Protein AF-A0A3P6SNG4-F1 (afdb_monomer_lite)

Secondary structure (DSSP, 8-state):
----THHHHHHHHHHSTTSS-GGGS-TT---HHHHHHHHHHHHHHHHHTT--PPP-HHHHHTT-HHHHHHHHHHHHHHHHHH-------TTTTTTTPPPTTTS----PPPP-----PPPPPPP-----

Structure (mmCIF, N/CA/C/O backbone):
data_AF-A0A3P6SNG4-F1
#
_entry.id   AF-A0A3P6SNG4-F1
#
loop_
_atom_site.group_PDB
_atom_site.id
_atom_site.type_symbol
_atom_site.label_atom_id
_atom_site.label_alt_id
_atom_site.label_comp_id
_atom_site.label_asym_id
_atom_site.label_entity_id
_atom_site.label_seq_id
_atom_site.pdbx_PDB_ins_code
_atom_site.Cartn_x
_atom_site.Cartn_y
_atom_site.Cartn_z
_atom_site.occupancy
_atom_site.B_iso_or_equiv
_atom_site.auth_seq_id
_atom_site.auth_comp_id
_atom_site.auth_asym_id
_atom_site.auth_atom_id
_atom_site.pdbx_PDB_model_num
ATOM 1 N N . MET A 1 1 ? 16.079 -8.691 -7.196 1.00 40.38 1 MET A N 1
ATOM 2 C CA . MET A 1 1 ? 14.627 -8.946 -7.190 1.00 40.38 1 MET A CA 1
ATOM 3 C C . MET A 1 1 ? 14.023 -7.975 -6.188 1.00 40.38 1 MET A C 1
ATOM 5 O O . MET A 1 1 ? 13.998 -8.259 -5.000 1.00 40.38 1 MET A O 1
ATOM 9 N N . THR A 1 2 ? 13.719 -6.754 -6.625 1.00 50.03 2 THR A N 1
ATOM 10 C CA . THR A 1 2 ? 12.973 -5.791 -5.805 1.00 50.03 2 THR A CA 1
ATOM 11 C C . THR A 1 2 ? 11.593 -6.390 -5.538 1.00 50.03 2 THR A C 1
ATOM 13 O O . THR A 1 2 ? 11.022 -6.949 -6.477 1.00 50.03 2 THR A O 1
ATOM 16 N N . PRO A 1 3 ? 11.047 -6.337 -4.308 1.00 54.97 3 PRO A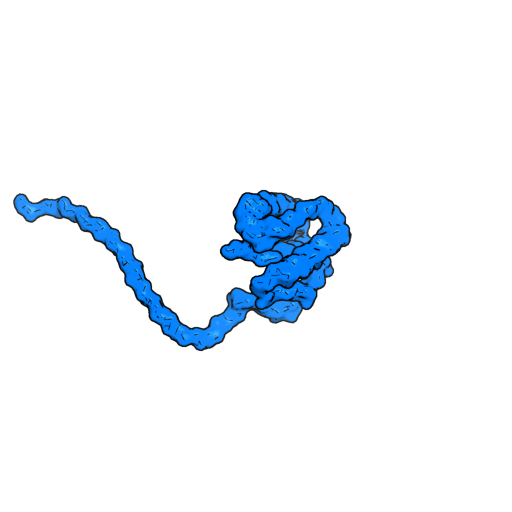 N 1
ATOM 17 C CA . PRO A 1 3 ? 9.646 -6.661 -4.080 1.00 54.97 3 PRO A CA 1
ATOM 18 C C . PRO A 1 3 ? 8.827 -5.665 -4.898 1.00 54.97 3 PRO A C 1
ATOM 20 O O . PRO A 1 3 ? 8.654 -4.508 -4.520 1.00 54.97 3 PRO A O 1
ATOM 23 N N . SER A 1 4 ? 8.435 -6.078 -6.097 1.00 62.12 4 SER A N 1
ATOM 24 C CA . SER A 1 4 ? 7.624 -5.277 -6.997 1.00 62.12 4 SER A CA 1
ATOM 25 C C . SER A 1 4 ? 6.338 -4.916 -6.262 1.00 62.12 4 SER A C 1
ATOM 27 O O . SER A 1 4 ? 5.749 -5.790 -5.620 1.00 62.12 4 SER A O 1
ATOM 29 N N . ALA A 1 5 ? 5.929 -3.646 -6.340 1.00 60.62 5 ALA A N 1
ATOM 30 C CA . ALA A 1 5 ? 4.794 -3.069 -5.610 1.00 60.62 5 ALA A CA 1
ATOM 31 C C . ALA A 1 5 ? 3.534 -3.966 -5.614 1.00 60.62 5 ALA A C 1
ATOM 33 O O . ALA A 1 5 ? 2.827 -4.034 -4.608 1.00 60.62 5 ALA A O 1
ATOM 34 N N . PHE A 1 6 ? 3.376 -4.776 -6.672 1.00 66.31 6 PHE A N 1
ATOM 35 C CA . PHE A 1 6 ? 2.353 -5.809 -6.865 1.00 66.31 6 PHE A CA 1
ATOM 36 C C . PHE A 1 6 ? 2.087 -6.685 -5.647 1.00 66.31 6 PHE A C 1
ATOM 38 O O . PHE A 1 6 ? 0.940 -7.058 -5.408 1.00 66.31 6 PHE A O 1
ATOM 45 N N . PHE A 1 7 ? 3.121 -7.014 -4.871 1.00 71.50 7 PHE A N 1
ATOM 46 C CA . PHE A 1 7 ? 2.962 -7.796 -3.649 1.00 71.50 7 PHE A CA 1
ATOM 47 C C . PHE A 1 7 ? 2.080 -7.065 -2.627 1.00 71.50 7 PHE A C 1
ATOM 49 O O . PHE A 1 7 ? 1.140 -7.646 -2.090 1.00 71.50 7 PHE A O 1
ATOM 56 N N . TYR A 1 8 ? 2.332 -5.774 -2.410 1.00 72.94 8 TYR A N 1
ATOM 57 C CA . TYR A 1 8 ? 1.608 -4.956 -1.438 1.00 72.94 8 TYR A CA 1
ATOM 58 C C . TYR A 1 8 ? 0.206 -4.584 -1.920 1.00 72.94 8 TYR A C 1
ATOM 60 O O . TYR A 1 8 ? -0.721 -4.562 -1.108 1.00 72.94 8 TYR A O 1
ATOM 68 N N . GLU A 1 9 ? 0.014 -4.360 -3.228 1.00 76.94 9 GLU A N 1
ATOM 69 C CA . GLU A 1 9 ? -1.333 -4.174 -3.777 1.00 76.94 9 GLU A CA 1
ATOM 70 C C . GLU A 1 9 ? -2.203 -5.420 -3.570 1.00 76.94 9 GLU A C 1
ATOM 72 O O . GLU A 1 9 ? -3.340 -5.309 -3.116 1.00 76.94 9 GLU A O 1
ATOM 77 N N . LYS A 1 10 ? -1.662 -6.612 -3.861 1.00 73.00 10 LYS A N 1
ATOM 78 C CA . LYS A 1 10 ? -2.375 -7.886 -3.688 1.00 73.00 10 LYS A CA 1
ATOM 79 C C . LYS A 1 10 ? -2.716 -8.163 -2.238 1.00 73.00 10 LYS A C 1
ATOM 81 O O . LYS A 1 10 ? -3.837 -8.543 -1.942 1.00 73.00 10 LYS A O 1
ATOM 86 N N . PHE A 1 11 ? -1.765 -7.950 -1.341 1.00 73.62 11 PHE A N 1
ATOM 87 C CA . PHE A 1 11 ? -1.975 -8.206 0.075 1.00 73.62 11 PHE A CA 1
ATOM 88 C C . PHE A 1 11 ? -2.930 -7.205 0.739 1.00 73.62 11 PHE A C 1
ATOM 90 O O . PHE A 1 11 ? -3.647 -7.567 1.666 1.00 73.62 11 PHE A O 1
ATOM 97 N N . THR A 1 12 ? -2.961 -5.951 0.284 1.00 77.81 12 THR A N 1
ATOM 98 C CA . THR A 1 12 ? -3.946 -4.988 0.796 1.00 77.81 12 THR A CA 1
ATOM 99 C C . THR A 1 12 ? -5.350 -5.336 0.312 1.00 77.81 12 THR A C 1
ATOM 101 O O . THR A 1 12 ? -6.287 -5.277 1.097 1.00 77.81 12 THR A O 1
ATOM 104 N N . ASP A 1 13 ? -5.494 -5.730 -0.955 1.00 77.12 13 ASP A N 1
ATOM 105 C CA . ASP A 1 13 ? -6.774 -6.212 -1.479 1.00 77.12 13 ASP A CA 1
ATOM 106 C C . ASP A 1 13 ? -7.209 -7.537 -0.829 1.00 77.12 13 ASP A C 1
ATOM 108 O O . ASP A 1 13 ? -8.392 -7.741 -0.605 1.00 77.12 13 ASP A O 1
ATOM 112 N N . PHE A 1 14 ? -6.258 -8.392 -0.445 1.00 75.62 14 PHE A N 1
ATOM 113 C CA . PHE A 1 14 ? -6.518 -9.571 0.382 1.00 75.62 14 PHE A CA 1
ATOM 114 C C . PHE A 1 14 ? -7.125 -9.183 1.731 1.00 75.62 14 PHE A C 1
ATOM 116 O O . PHE A 1 14 ? -8.182 -9.677 2.087 1.00 75.62 14 PHE A O 1
ATOM 123 N N . LEU A 1 15 ? -6.489 -8.278 2.478 1.00 74.25 15 LEU A N 1
ATOM 124 C CA . LEU A 1 15 ? -6.994 -7.875 3.796 1.00 74.25 15 LEU A CA 1
ATOM 125 C C . LEU A 1 15 ? -8.317 -7.104 3.706 1.00 74.25 15 LEU A C 1
ATOM 127 O O . LEU A 1 15 ? -9.159 -7.205 4.592 1.00 74.25 15 LEU A O 1
ATOM 131 N N . PHE A 1 16 ? -8.483 -6.318 2.643 1.00 74.81 16 PHE A N 1
ATOM 132 C CA . PHE A 1 16 ? -9.627 -5.438 2.442 1.00 74.81 16 PHE A CA 1
ATOM 133 C C . PHE A 1 16 ? -10.109 -5.542 0.989 1.00 74.81 16 PHE A C 1
ATOM 135 O O . PHE A 1 16 ? -9.737 -4.699 0.157 1.00 74.81 16 PHE A O 1
ATOM 142 N N . PRO A 1 17 ? -10.941 -6.547 0.665 1.00 76.88 17 PRO A N 1
ATOM 143 C CA . PRO A 1 17 ? -11.427 -6.766 -0.692 1.00 76.88 17 PRO A CA 1
ATOM 144 C C . PRO A 1 17 ? -12.099 -5.517 -1.266 1.00 76.88 17 PRO A C 1
ATOM 146 O O . PRO A 1 17 ? -12.986 -4.927 -0.649 1.00 76.88 17 PRO A O 1
ATOM 149 N N . GLY A 1 18 ? -11.663 -5.085 -2.453 1.00 75.69 18 GLY A N 1
ATOM 150 C CA . GLY A 1 18 ? -12.226 -3.914 -3.136 1.00 75.69 18 GLY A CA 1
ATOM 151 C C . GLY A 1 18 ? -11.704 -2.558 -2.646 1.00 75.69 18 GLY A C 1
ATOM 152 O O . GLY A 1 18 ? -12.092 -1.524 -3.193 1.00 75.69 18 GLY A O 1
ATOM 153 N N . SER A 1 19 ? -10.789 -2.534 -1.671 1.00 79.56 19 SER A N 1
ATOM 154 C CA . SER A 1 19 ? -10.140 -1.298 -1.205 1.00 79.56 19 SER A CA 1
ATOM 155 C C . SER A 1 19 ? -9.115 -0.741 -2.199 1.00 79.56 19 SER A C 1
ATOM 157 O O . SER A 1 19 ? -8.836 0.464 -2.203 1.00 79.56 19 SER A O 1
ATOM 159 N N . ILE A 1 20 ? -8.553 -1.596 -3.060 1.00 81.62 20 ILE A N 1
ATOM 160 C CA . ILE A 1 20 ? -7.563 -1.214 -4.066 1.00 81.62 20 ILE A CA 1
ATOM 161 C C . ILE A 1 20 ? -8.167 -1.304 -5.470 1.00 81.62 20 ILE A C 1
ATOM 163 O O . ILE A 1 20 ? -8.669 -2.353 -5.872 1.00 81.62 20 ILE A O 1
ATOM 167 N N . PRO A 1 21 ? -8.056 -0.247 -6.298 1.00 81.19 21 PRO A N 1
ATOM 168 C CA . PRO A 1 21 ? -8.446 -0.309 -7.700 1.00 81.1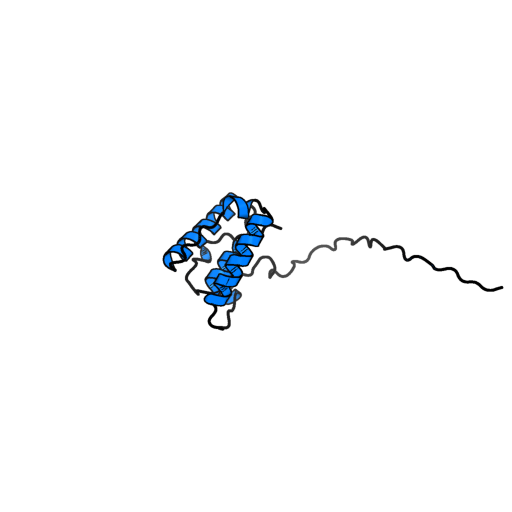9 21 PRO A CA 1
ATOM 169 C C . PRO A 1 21 ? -7.411 -1.102 -8.520 1.00 81.19 21 PRO A C 1
ATOM 171 O O . PRO A 1 21 ? -6.646 -0.529 -9.297 1.00 81.19 21 PRO A O 1
ATOM 174 N N . LEU A 1 22 ? -7.411 -2.434 -8.388 1.00 76.50 22 LEU A N 1
ATOM 175 C CA . LEU A 1 22 ? -6.456 -3.355 -9.027 1.00 76.50 22 LEU A CA 1
ATOM 176 C C . LEU A 1 22 ? -6.379 -3.215 -10.559 1.00 76.50 22 LEU A C 1
ATOM 178 O O . LEU A 1 22 ? -5.331 -3.475 -11.145 1.00 76.50 22 LEU A O 1
ATOM 182 N N . ARG A 1 23 ? -7.450 -2.743 -11.213 1.00 77.56 23 ARG A N 1
ATOM 183 C CA . ARG A 1 23 ? -7.474 -2.468 -12.666 1.00 77.56 23 ARG A CA 1
ATOM 184 C C . ARG A 1 23 ? -6.534 -1.335 -13.092 1.00 77.56 23 ARG A C 1
ATOM 186 O O . ARG A 1 23 ? -6.175 -1.246 -14.260 1.00 77.56 23 ARG A O 1
ATOM 193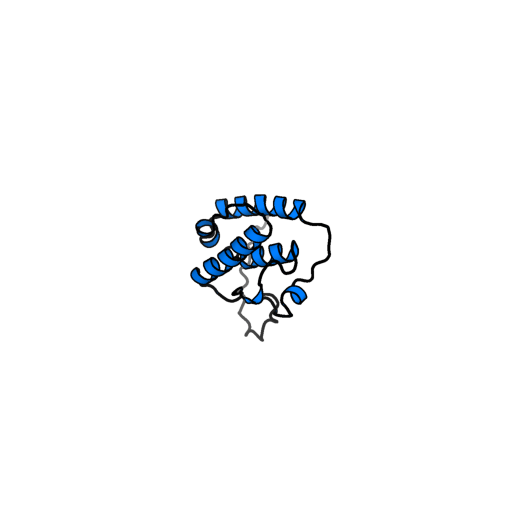 N N . LYS A 1 24 ? -6.175 -0.438 -12.169 1.00 80.00 24 LYS A N 1
ATOM 194 C CA . LYS A 1 24 ? -5.256 0.682 -12.430 1.00 80.00 24 LYS A CA 1
ATOM 195 C C . LYS A 1 24 ? -3.791 0.300 -12.219 1.00 80.00 24 LYS A C 1
ATOM 197 O O . LYS A 1 24 ? -2.915 1.055 -12.629 1.00 80.00 24 LYS A O 1
ATOM 202 N N . VAL A 1 25 ? -3.533 -0.848 -11.595 1.00 79.81 25 VAL A N 1
ATOM 203 C CA . VAL A 1 25 ? -2.185 -1.325 -11.283 1.00 79.81 25 VAL A CA 1
ATOM 204 C C . VAL A 1 25 ? -1.536 -1.882 -12.548 1.00 79.81 25 VAL A C 1
ATOM 206 O O . VAL A 1 25 ? -2.142 -2.647 -13.299 1.00 79.81 25 VAL A O 1
ATOM 209 N N . LYS A 1 26 ? -0.290 -1.482 -12.805 1.00 78.31 26 LYS A N 1
ATOM 210 C CA . LYS A 1 26 ? 0.456 -1.869 -14.011 1.00 78.31 26 LYS A CA 1
ATOM 211 C C . LYS A 1 26 ? 1.320 -3.105 -13.772 1.00 78.31 26 LYS A C 1
ATOM 213 O O . LYS A 1 26 ? 2.516 -2.958 -13.571 1.00 78.31 26 LYS A O 1
ATOM 218 N N . TRP A 1 27 ? 0.739 -4.305 -13.839 1.00 69.31 27 TRP A N 1
ATOM 219 C CA . TRP A 1 27 ? 1.389 -5.590 -13.495 1.00 69.31 27 TRP A CA 1
ATOM 220 C C . TRP A 1 27 ? 2.626 -5.972 -14.334 1.00 69.31 27 TRP A C 1
ATOM 222 O O . TRP A 1 27 ? 3.509 -6.660 -13.834 1.00 69.31 27 TRP A O 1
ATOM 232 N N . ASN A 1 28 ? 2.709 -5.512 -15.587 1.00 67.81 28 ASN A N 1
ATOM 233 C CA . ASN A 1 28 ? 3.741 -5.916 -16.558 1.00 67.81 28 ASN A CA 1
ATOM 234 C C . ASN A 1 28 ? 4.827 -4.858 -16.816 1.00 67.81 28 ASN A C 1
ATOM 236 O O . ASN A 1 28 ? 5.490 -4.905 -17.851 1.00 67.81 28 ASN A O 1
ATOM 240 N N . SER A 1 29 ? 5.002 -3.881 -15.920 1.00 71.25 29 SER A N 1
ATOM 241 C CA . SER A 1 29 ? 5.984 -2.812 -16.129 1.00 71.25 29 SER A CA 1
ATOM 242 C C . SER A 1 29 ? 7.265 -2.977 -15.312 1.00 71.25 29 SER A C 1
ATOM 244 O O . SER A 1 29 ? 7.233 -3.241 -14.108 1.00 71.25 29 SER A O 1
ATOM 246 N N . ASN A 1 30 ? 8.395 -2.733 -15.981 1.00 70.06 30 ASN A N 1
ATOM 247 C CA . ASN A 1 30 ? 9.734 -2.636 -15.393 1.00 70.06 30 ASN A CA 1
ATOM 248 C C . ASN A 1 30 ? 10.206 -1.175 -15.246 1.00 70.06 30 ASN A C 1
ATOM 250 O O . ASN A 1 30 ? 11.388 -0.932 -15.014 1.00 70.06 30 ASN A O 1
ATOM 254 N N . LEU A 1 31 ? 9.310 -0.198 -15.431 1.00 79.25 31 LEU A N 1
ATOM 255 C CA . LEU A 1 31 ? 9.626 1.224 -15.306 1.00 79.25 31 LEU A CA 1
ATOM 256 C C . LEU A 1 31 ? 9.421 1.703 -13.866 1.00 79.25 31 LEU A C 1
ATOM 258 O O . LEU A 1 31 ? 8.353 1.528 -13.283 1.00 79.25 31 LEU A O 1
ATOM 262 N N . GLU A 1 32 ? 10.421 2.397 -13.322 1.00 79.31 32 GLU A N 1
ATOM 263 C CA . GLU A 1 32 ? 10.372 2.976 -11.971 1.00 79.31 32 GLU A CA 1
ATOM 264 C C . GLU A 1 32 ? 9.196 3.955 -11.794 1.00 79.31 32 GLU A C 1
ATOM 266 O O . GLU A 1 32 ? 8.533 3.956 -10.757 1.00 79.31 32 GLU A O 1
ATOM 271 N N . LEU A 1 33 ? 8.880 4.736 -12.834 1.00 82.38 33 LEU A N 1
ATOM 272 C CA . LEU A 1 33 ? 7.728 5.647 -12.855 1.00 82.38 33 LEU A CA 1
ATOM 273 C C . LEU A 1 33 ? 6.394 4.911 -12.668 1.00 82.38 33 LEU A C 1
ATOM 275 O O . LEU A 1 33 ? 5.515 5.402 -11.957 1.00 82.38 33 LEU A O 1
ATOM 279 N N . ASP A 1 34 ? 6.254 3.722 -13.254 1.00 83.06 34 ASP A N 1
ATOM 280 C CA . ASP A 1 34 ? 5.047 2.911 -13.090 1.00 83.06 34 ASP A CA 1
ATOM 281 C C . ASP A 1 34 ? 4.967 2.329 -11.673 1.00 83.06 34 ASP A C 1
ATOM 283 O O . ASP A 1 34 ? 3.885 2.271 -11.086 1.00 83.06 34 ASP A O 1
ATOM 287 N N . TRP A 1 35 ? 6.105 1.974 -11.068 1.00 78.44 35 TRP A N 1
ATOM 288 C CA . TRP A 1 35 ? 6.155 1.530 -9.671 1.00 78.44 35 TRP A CA 1
ATOM 289 C C . TRP A 1 35 ? 5.782 2.646 -8.691 1.00 78.44 35 TRP A C 1
ATOM 291 O O . TRP A 1 35 ? 5.048 2.398 -7.736 1.00 78.44 35 TRP A O 1
ATOM 301 N N . LEU A 1 36 ? 6.221 3.881 -8.946 1.00 85.12 36 LEU A N 1
ATOM 302 C CA . LEU A 1 36 ? 5.775 5.074 -8.216 1.00 85.12 36 LEU A CA 1
ATOM 303 C C . LEU A 1 36 ? 4.257 5.273 -8.326 1.00 85.12 36 LEU A C 1
ATOM 305 O O . LEU A 1 36 ? 3.592 5.559 -7.327 1.00 85.12 36 LEU A O 1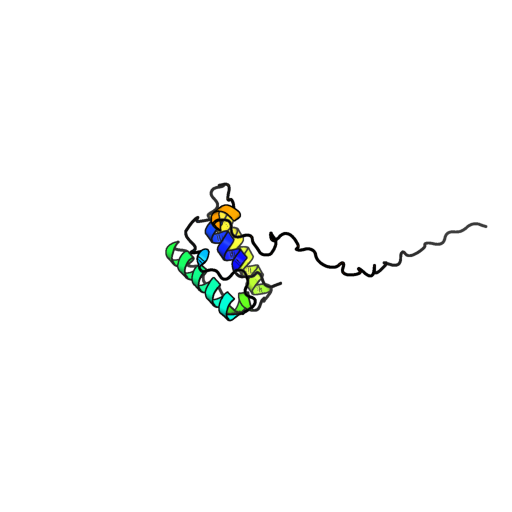
ATOM 309 N N . GLY A 1 37 ? 3.700 5.081 -9.525 1.00 86.00 37 GLY A N 1
ATOM 310 C CA . GLY A 1 37 ? 2.257 5.116 -9.758 1.00 86.00 37 GLY A CA 1
ATOM 311 C C . GLY A 1 37 ? 1.498 4.083 -8.921 1.00 86.00 37 GLY A C 1
ATOM 312 O O . GLY A 1 37 ? 0.522 4.432 -8.255 1.00 86.00 37 GLY A O 1
ATOM 313 N N . ASN A 1 38 ? 1.980 2.839 -8.893 1.00 83.69 38 ASN A N 1
ATOM 314 C CA . ASN A 1 38 ? 1.388 1.756 -8.103 1.00 83.69 38 ASN A CA 1
ATOM 315 C C . ASN A 1 38 ? 1.425 2.066 -6.592 1.00 83.69 38 ASN A C 1
ATOM 317 O O . ASN A 1 38 ? 0.393 2.025 -5.921 1.00 83.69 38 ASN A O 1
ATOM 321 N N . TRP A 1 39 ? 2.562 2.541 -6.075 1.00 85.31 39 TRP A N 1
ATOM 322 C CA . TRP A 1 39 ? 2.677 2.962 -4.674 1.00 85.31 39 TRP A CA 1
ATOM 323 C C . TRP A 1 39 ? 1.703 4.078 -4.285 1.00 85.31 39 TRP A C 1
ATOM 325 O O . TRP A 1 39 ? 1.183 4.090 -3.168 1.00 85.31 39 TRP A O 1
ATOM 335 N N . LYS A 1 40 ? 1.408 5.004 -5.202 1.00 86.56 40 LYS A N 1
ATOM 336 C CA . LYS A 1 40 ? 0.425 6.068 -4.964 1.00 86.56 40 LYS A CA 1
ATOM 337 C C . LYS A 1 40 ? -1.003 5.531 -4.847 1.00 86.56 40 LYS A C 1
ATOM 339 O O . LYS A 1 40 ? -1.800 6.077 -4.079 1.00 86.56 40 LYS A O 1
ATOM 344 N N . ILE A 1 41 ? -1.321 4.454 -5.565 1.00 86.94 41 ILE A N 1
ATOM 345 C CA . ILE A 1 41 ? -2.592 3.737 -5.411 1.00 86.94 41 ILE A CA 1
ATOM 346 C C . ILE A 1 41 ? -2.676 3.144 -4.000 1.00 86.94 41 ILE A C 1
ATOM 348 O O . ILE A 1 41 ? -3.645 3.426 -3.298 1.00 86.94 41 ILE A O 1
ATOM 352 N N . VAL A 1 42 ? -1.639 2.424 -3.551 1.00 84.88 42 VAL A N 1
ATOM 353 C CA . VAL A 1 42 ? -1.578 1.837 -2.196 1.00 84.88 42 VAL A CA 1
ATOM 354 C C . VAL A 1 42 ? -1.758 2.903 -1.118 1.00 84.88 42 VAL A C 1
ATOM 356 O O . VAL A 1 42 ? -2.618 2.761 -0.255 1.00 84.88 42 VAL A O 1
ATOM 359 N N . GLN A 1 43 ? -1.006 4.005 -1.197 1.00 87.19 43 GLN A N 1
ATOM 360 C CA . GLN A 1 43 ? -1.101 5.104 -0.230 1.00 87.19 43 GLN A CA 1
ATOM 361 C C . GLN A 1 43 ? -2.512 5.699 -0.158 1.00 87.19 43 GLN A C 1
ATOM 363 O O . GLN A 1 43 ? -3.002 6.006 0.928 1.00 87.19 43 GLN A O 1
ATOM 368 N N . THR A 1 44 ? -3.173 5.859 -1.308 1.00 87.62 44 THR A N 1
ATOM 369 C CA . THR A 1 44 ? -4.536 6.402 -1.363 1.00 87.62 44 THR A CA 1
ATOM 370 C C . THR A 1 44 ? -5.527 5.451 -0.696 1.00 87.62 44 THR A C 1
ATOM 372 O O . THR A 1 44 ? -6.316 5.890 0.137 1.00 87.62 44 THR A O 1
ATOM 375 N N . SER A 1 45 ? -5.445 4.152 -0.995 1.00 86.19 45 SER A N 1
ATOM 376 C CA . SER A 1 45 ? -6.296 3.132 -0.375 1.00 86.19 45 SER A CA 1
ATOM 377 C C . SER A 1 45 ? -6.064 3.030 1.133 1.00 86.19 45 SER A C 1
ATOM 379 O O . SER A 1 45 ? -7.017 3.019 1.906 1.00 86.19 45 SER A O 1
ATOM 381 N N . TRP A 1 46 ? -4.807 3.038 1.575 1.00 86.88 46 TRP A N 1
ATOM 382 C CA . TRP A 1 46 ? -4.444 2.997 2.994 1.00 86.88 46 TRP A CA 1
ATOM 383 C C . TRP A 1 46 ? -4.960 4.210 3.760 1.00 86.88 46 TRP A C 1
ATOM 385 O O . TRP A 1 46 ? -5.463 4.062 4.870 1.00 86.88 46 TRP A O 1
ATOM 395 N N . LYS A 1 47 ? -4.933 5.396 3.144 1.00 87.06 47 LYS A N 1
ATOM 396 C CA . LYS A 1 47 ? -5.521 6.601 3.733 1.00 87.06 47 LYS A CA 1
ATOM 397 C C . LYS A 1 47 ? -7.033 6.462 3.940 1.00 87.06 47 LYS A C 1
ATOM 399 O O . LYS A 1 47 ? -7.533 6.879 4.978 1.00 87.06 47 LYS A O 1
ATOM 404 N N . THR A 1 48 ? -7.757 5.866 2.990 1.00 85.94 48 THR A N 1
ATOM 405 C CA . THR A 1 48 ? -9.201 5.593 3.130 1.00 85.94 48 THR A CA 1
ATOM 406 C C . THR A 1 48 ? -9.493 4.551 4.211 1.00 85.94 48 THR A C 1
ATOM 408 O O . THR A 1 48 ? -10.496 4.668 4.906 1.00 85.94 48 THR A O 1
ATOM 411 N N . LEU A 1 49 ? -8.599 3.577 4.393 1.00 83.19 49 LEU A N 1
ATOM 412 C CA . LEU A 1 49 ? -8.677 2.567 5.453 1.00 83.19 49 LEU A CA 1
ATOM 413 C C . LEU A 1 49 ? -8.231 3.090 6.835 1.00 83.19 49 LEU A C 1
ATOM 415 O O . LEU A 1 49 ? -8.294 2.350 7.810 1.00 83.19 49 LEU A O 1
ATOM 419 N N . GLY A 1 50 ? -7.765 4.342 6.937 1.00 85.50 50 GLY A N 1
ATOM 420 C CA . GLY A 1 50 ? -7.272 4.925 8.192 1.00 85.50 50 GLY A CA 1
ATOM 421 C C . GLY A 1 50 ? -5.875 4.448 8.611 1.00 85.50 50 GLY A C 1
ATOM 422 O O . GLY A 1 50 ? -5.489 4.594 9.767 1.00 85.50 50 GLY A O 1
ATOM 423 N N . VAL A 1 51 ? -5.094 3.877 7.691 1.00 86.00 51 VAL A N 1
ATOM 424 C CA . VAL A 1 51 ? -3.730 3.404 7.955 1.00 86.00 51 VAL A CA 1
ATOM 425 C C . VAL A 1 51 ? -2.749 4.577 7.846 1.00 86.00 51 VAL A C 1
ATOM 427 O O . VAL A 1 51 ? -2.369 4.988 6.752 1.00 86.00 51 VAL A O 1
ATOM 430 N N . GLU A 1 52 ? -2.282 5.098 8.983 1.00 82.75 52 GLU A N 1
ATOM 431 C CA . GLU A 1 52 ? -1.359 6.252 9.055 1.00 82.75 52 GLU A CA 1
ATOM 432 C C . GLU A 1 52 ? 0.130 5.898 8.843 1.00 82.75 52 GLU A C 1
ATOM 434 O O . GLU A 1 52 ? 1.034 6.680 9.148 1.00 82.75 52 GLU A O 1
ATOM 439 N N . LYS A 1 53 ? 0.435 4.707 8.314 1.00 85.81 53 LYS A N 1
ATOM 440 C CA . LYS A 1 53 ? 1.823 4.282 8.102 1.00 85.81 53 LYS A CA 1
ATOM 441 C C . LYS A 1 53 ? 2.480 5.075 6.971 1.00 85.81 53 LYS A C 1
ATOM 443 O O . LYS A 1 53 ? 2.118 4.941 5.805 1.00 85.81 53 LYS A O 1
ATOM 448 N N . ILE A 1 54 ? 3.544 5.806 7.304 1.00 83.94 54 ILE A N 1
ATOM 449 C CA . ILE A 1 54 ? 4.432 6.428 6.315 1.00 83.94 54 ILE A CA 1
ATOM 450 C C . ILE A 1 54 ? 5.274 5.336 5.641 1.00 83.94 54 ILE A C 1
ATOM 452 O O . ILE A 1 54 ? 6.035 4.624 6.303 1.00 83.94 54 ILE A O 1
ATOM 456 N N . VAL A 1 55 ? 5.142 5.217 4.319 1.00 84.56 55 VAL A N 1
ATOM 457 C CA . VAL A 1 55 ? 5.860 4.228 3.505 1.00 84.56 55 VAL A CA 1
ATOM 458 C C . VAL A 1 55 ? 7.021 4.898 2.759 1.00 84.56 55 VAL A C 1
ATOM 460 O O . VAL A 1 55 ? 6.768 5.800 1.958 1.00 84.56 55 VAL A O 1
ATOM 463 N N . PRO A 1 56 ? 8.287 4.485 2.970 1.00 86.25 56 PRO A N 1
ATOM 464 C CA . PRO A 1 56 ? 9.448 5.080 2.305 1.00 86.25 56 PRO A CA 1
ATOM 465 C C . PRO A 1 56 ? 9.603 4.564 0.861 1.00 86.25 56 PRO A C 1
ATOM 467 O O . PRO A 1 56 ? 10.543 3.834 0.539 1.00 86.25 56 PRO A O 1
ATOM 470 N N . VAL A 1 57 ? 8.667 4.944 -0.016 1.00 86.31 57 VAL A N 1
ATOM 471 C CA . VAL A 1 57 ? 8.546 4.463 -1.407 1.00 86.31 57 VAL A CA 1
ATOM 472 C C . VAL A 1 57 ? 9.864 4.566 -2.175 1.00 86.31 57 VAL A C 1
ATOM 474 O O . VAL A 1 57 ? 10.312 3.568 -2.733 1.00 86.31 57 VAL A O 1
ATOM 477 N N . ASP A 1 58 ? 10.542 5.716 -2.124 1.00 85.38 58 ASP A N 1
ATOM 478 C CA . ASP A 1 58 ? 11.799 5.954 -2.855 1.00 85.38 58 ASP A CA 1
ATOM 479 C C . ASP A 1 58 ? 12.918 4.973 -2.483 1.00 85.38 58 ASP A C 1
ATOM 481 O O . ASP A 1 58 ? 13.826 4.710 -3.271 1.00 85.38 58 ASP A O 1
ATOM 485 N N . ARG A 1 59 ? 12.886 4.442 -1.257 1.00 85.56 59 ARG A N 1
ATOM 486 C CA . ARG A 1 59 ? 13.882 3.482 -0.764 1.00 85.56 59 ARG A CA 1
ATOM 487 C C . ARG A 1 59 ? 13.485 2.047 -1.093 1.00 85.56 59 ARG A C 1
ATOM 489 O O . ARG A 1 59 ? 14.352 1.232 -1.414 1.00 85.56 59 ARG A O 1
ATOM 496 N N . LEU A 1 60 ? 12.182 1.770 -1.063 1.00 83.19 60 LEU A N 1
ATOM 497 C CA . LEU A 1 60 ? 11.592 0.485 -1.429 1.00 83.19 60 LEU A CA 1
ATOM 498 C C . LEU A 1 60 ? 11.817 0.181 -2.915 1.00 83.19 60 LEU A C 1
ATOM 500 O O . LEU A 1 60 ? 12.362 -0.876 -3.234 1.00 83.19 60 LEU A O 1
ATOM 504 N N . ILE A 1 61 ? 11.511 1.131 -3.811 1.00 82.19 61 ILE A N 1
ATOM 505 C CA . ILE A 1 61 ? 11.687 0.963 -5.268 1.00 82.19 61 ILE A CA 1
ATOM 506 C C . ILE A 1 61 ? 13.155 0.767 -5.665 1.00 82.19 61 ILE A C 1
ATOM 508 O O . ILE A 1 61 ? 13.449 0.014 -6.589 1.00 82.19 61 ILE A O 1
ATOM 512 N N . LYS A 1 62 ? 14.089 1.368 -4.915 1.00 82.88 62 LYS A N 1
ATOM 513 C CA . LYS A 1 62 ? 15.539 1.200 -5.109 1.00 82.88 62 LYS A CA 1
ATOM 514 C C . LYS A 1 62 ? 16.070 -0.144 -4.604 1.00 82.88 62 LYS A C 1
ATOM 516 O O . LYS A 1 62 ? 17.256 -0.422 -4.754 1.00 82.88 62 LYS A O 1
ATOM 521 N N . GLY A 1 63 ? 15.229 -0.972 -3.980 1.00 76.94 63 GLY A N 1
ATOM 522 C CA . GLY A 1 63 ? 15.606 -2.314 -3.539 1.00 76.94 63 GLY A CA 1
ATOM 523 C C . GLY A 1 63 ? 16.585 -2.356 -2.374 1.00 76.94 63 GLY A C 1
ATOM 524 O O . GLY A 1 63 ? 17.286 -3.353 -2.209 1.00 76.94 63 GLY A O 1
ATOM 525 N N . LYS A 1 64 ? 16.650 -1.302 -1.548 1.00 83.19 64 LYS A N 1
ATOM 526 C CA . LYS A 1 64 ? 17.483 -1.320 -0.340 1.00 83.19 64 LYS A CA 1
ATOM 527 C C . LYS A 1 64 ? 16.971 -2.369 0.640 1.00 83.19 64 LYS A C 1
ATOM 529 O O . LYS A 1 64 ? 15.855 -2.251 1.140 1.00 83.19 64 LYS A O 1
ATOM 534 N N . PHE A 1 65 ? 17.787 -3.381 0.929 1.00 81.06 65 PHE A N 1
ATOM 535 C CA . PHE A 1 65 ? 17.378 -4.519 1.757 1.00 81.06 65 PHE A CA 1
ATOM 536 C C . PHE A 1 65 ? 16.892 -4.101 3.151 1.00 81.06 65 PHE A C 1
ATOM 538 O O . PHE A 1 65 ? 15.864 -4.592 3.598 1.00 81.06 65 PHE A O 1
ATOM 545 N N . GLN A 1 66 ? 17.583 -3.161 3.802 1.00 86.56 66 GLN A N 1
ATOM 546 C CA . GLN A 1 66 ? 17.234 -2.702 5.147 1.00 86.56 66 GLN A CA 1
ATOM 547 C C . GLN A 1 66 ? 15.834 -2.072 5.202 1.00 86.56 66 GLN A C 1
ATOM 549 O O . GLN A 1 66 ? 14.996 -2.535 5.970 1.00 86.56 66 GLN A O 1
ATOM 554 N N . ASP A 1 67 ? 15.559 -1.078 4.348 1.00 84.69 67 ASP A N 1
ATOM 555 C CA . ASP A 1 67 ? 14.252 -0.409 4.310 1.00 84.69 67 ASP A CA 1
ATOM 556 C C . ASP A 1 67 ? 13.133 -1.383 3.883 1.00 84.69 67 ASP A C 1
ATOM 558 O O . ASP A 1 67 ? 12.029 -1.348 4.424 1.00 84.69 67 ASP A O 1
ATOM 562 N N . ASN A 1 68 ? 13.421 -2.296 2.942 1.00 85.00 68 ASN A N 1
ATOM 563 C CA . ASN A 1 68 ? 12.472 -3.334 2.527 1.00 85.00 68 ASN A CA 1
ATOM 564 C C . ASN A 1 68 ? 12.145 -4.301 3.673 1.00 85.00 68 ASN A C 1
ATOM 566 O O . ASN A 1 68 ? 10.980 -4.623 3.892 1.00 85.00 68 ASN A O 1
ATOM 570 N N . PHE A 1 69 ? 13.151 -4.757 4.417 1.00 86.19 69 PHE A N 1
ATOM 571 C CA . PHE A 1 69 ? 12.956 -5.705 5.508 1.00 86.19 69 PHE A CA 1
ATOM 572 C C . PHE A 1 69 ? 12.228 -5.075 6.699 1.00 86.19 69 PHE A C 1
ATOM 574 O O . PHE A 1 69 ? 11.316 -5.688 7.249 1.00 86.19 69 PHE A O 1
ATOM 581 N N . GLU A 1 70 ? 12.564 -3.834 7.060 1.00 87.88 70 GLU A N 1
ATOM 582 C CA . GLU A 1 70 ? 11.848 -3.081 8.096 1.00 87.88 70 GLU A CA 1
ATOM 583 C C . GLU A 1 70 ? 10.367 -2.902 7.732 1.00 87.88 70 GLU A C 1
ATOM 585 O O . GLU A 1 70 ? 9.475 -3.113 8.561 1.00 87.88 70 GLU A O 1
ATOM 590 N N . PHE A 1 71 ? 10.087 -2.578 6.466 1.00 86.31 71 PHE A N 1
ATOM 591 C CA . PHE A 1 71 ? 8.716 -2.472 5.987 1.00 86.31 71 PHE A CA 1
ATOM 592 C C . PHE A 1 71 ? 7.982 -3.813 6.041 1.00 86.31 71 PHE A C 1
ATOM 594 O O . PHE A 1 71 ? 6.855 -3.856 6.526 1.00 86.31 71 PHE A O 1
ATOM 601 N N . LEU A 1 72 ? 8.624 -4.910 5.629 1.00 85.88 72 LEU A N 1
ATOM 602 C CA . LEU A 1 72 ? 8.047 -6.255 5.702 1.00 85.88 72 LEU A CA 1
ATOM 603 C C . LEU A 1 72 ? 7.738 -6.685 7.140 1.00 85.88 72 LEU A C 1
ATOM 605 O O . LEU A 1 72 ? 6.685 -7.269 7.389 1.00 85.88 72 LEU A O 1
ATOM 609 N N . GLN A 1 73 ? 8.611 -6.375 8.100 1.00 86.56 73 GLN A N 1
ATOM 610 C CA . GLN A 1 73 ? 8.361 -6.670 9.512 1.00 86.56 73 GLN A CA 1
ATOM 611 C C . GLN A 1 73 ? 7.121 -5.947 10.035 1.00 86.56 73 GLN A C 1
ATOM 613 O O . GLN A 1 73 ? 6.292 -6.542 10.726 1.00 86.56 73 GLN A O 1
ATOM 618 N N . TRP A 1 74 ? 6.986 -4.661 9.707 1.00 88.69 74 TRP A N 1
ATOM 619 C CA . TRP A 1 74 ? 5.787 -3.907 10.050 1.00 88.69 74 TRP A CA 1
ATOM 620 C C . TRP A 1 74 ? 4.558 -4.467 9.325 1.00 88.69 74 TRP A C 1
ATOM 622 O O . TRP A 1 74 ? 3.523 -4.674 9.954 1.00 88.69 74 TRP A O 1
ATOM 632 N N . PHE A 1 75 ? 4.696 -4.772 8.034 1.00 85.88 75 PHE A N 1
ATOM 633 C CA . PHE A 1 75 ? 3.617 -5.285 7.201 1.00 85.88 75 PHE A CA 1
ATOM 634 C C . PHE A 1 75 ? 3.075 -6.613 7.732 1.00 85.88 75 PHE A C 1
ATOM 636 O O . PHE A 1 75 ? 1.868 -6.796 7.784 1.00 85.88 75 PHE A O 1
ATOM 643 N N . LYS A 1 76 ? 3.943 -7.514 8.208 1.00 84.56 76 LYS A N 1
ATOM 644 C CA . LYS A 1 76 ? 3.522 -8.776 8.827 1.00 84.56 76 LYS A CA 1
ATOM 645 C C . LYS A 1 76 ? 2.671 -8.549 10.076 1.00 84.56 76 LYS A C 1
ATOM 647 O O . LYS A 1 76 ? 1.639 -9.189 10.220 1.00 84.56 76 LYS A O 1
ATOM 652 N N . LYS A 1 77 ? 3.066 -7.618 10.951 1.00 86.31 77 LYS A N 1
ATOM 653 C CA . LYS A 1 77 ? 2.277 -7.266 12.146 1.00 86.31 77 LYS A CA 1
ATOM 654 C C . LYS A 1 77 ? 0.939 -6.635 11.771 1.00 86.31 77 LYS A C 1
ATOM 656 O O . LYS A 1 77 ? -0.072 -6.942 12.389 1.00 86.31 77 LYS A O 1
ATOM 661 N N . PHE A 1 78 ? 0.943 -5.764 10.763 1.00 85.25 78 PHE A N 1
ATOM 662 C CA . PHE A 1 78 ? -0.274 -5.176 10.216 1.00 85.25 78 PHE A CA 1
ATOM 663 C C . PHE A 1 78 ? -1.198 -6.256 9.643 1.00 85.25 78 PHE A C 1
ATOM 665 O O . PHE A 1 78 ? -2.382 -6.262 9.954 1.00 85.25 78 PHE A O 1
ATOM 672 N N . PHE A 1 79 ? -0.658 -7.202 8.877 1.00 83.38 79 PHE A N 1
ATOM 673 C CA . PHE A 1 79 ? -1.411 -8.321 8.327 1.00 83.38 79 PHE A CA 1
ATOM 674 C C . PHE A 1 79 ? -2.025 -9.182 9.432 1.00 83.38 79 PHE A C 1
ATOM 676 O O . PHE A 1 79 ? -3.230 -9.381 9.435 1.00 83.38 79 PHE A O 1
ATOM 683 N N . ASP A 1 80 ? -1.234 -9.610 10.416 1.00 81.19 80 ASP A N 1
ATOM 684 C CA . ASP A 1 80 ? -1.721 -10.456 11.514 1.00 81.19 80 ASP A CA 1
ATOM 685 C C . ASP A 1 80 ? -2.798 -9.772 12.366 1.00 81.19 80 ASP A C 1
ATOM 687 O O . ASP A 1 80 ? -3.680 -10.441 12.890 1.00 81.19 80 ASP A O 1
ATOM 691 N N . ALA A 1 81 ? -2.735 -8.445 12.509 1.00 83.38 81 ALA A N 1
ATOM 692 C CA . ALA A 1 81 ? -3.716 -7.677 13.272 1.00 83.38 81 ALA A CA 1
ATOM 693 C C . ALA A 1 81 ? -5.038 -7.441 12.521 1.00 83.38 81 ALA A C 1
ATOM 695 O O . ALA A 1 81 ? -6.050 -7.177 13.164 1.00 83.38 81 ALA A O 1
ATOM 696 N N . ASN A 1 82 ? -5.026 -7.492 11.185 1.00 80.88 82 ASN A N 1
ATOM 697 C CA . ASN A 1 82 ? -6.199 -7.214 10.347 1.00 80.88 82 ASN A CA 1
ATOM 698 C C . ASN A 1 82 ? -6.757 -8.465 9.656 1.00 80.88 82 ASN A C 1
ATOM 700 O O . ASN A 1 82 ? -7.840 -8.404 9.084 1.00 80.88 82 ASN A O 1
ATOM 704 N N . TYR A 1 83 ? -6.037 -9.586 9.683 1.00 77.81 83 TYR A N 1
ATOM 705 C CA . TYR A 1 83 ? -6.503 -10.837 9.106 1.00 77.81 83 TYR A CA 1
ATOM 706 C C . TYR A 1 83 ? -7.561 -11.483 10.006 1.00 77.81 83 TYR A C 1
ATOM 708 O O . TYR A 1 83 ? -7.287 -11.851 11.146 1.00 77.81 83 TYR A O 1
ATOM 716 N N . ASP A 1 84 ? -8.770 -11.636 9.478 1.00 74.00 84 ASP A N 1
ATOM 717 C CA . ASP A 1 84 ? -9.935 -12.228 10.151 1.00 74.00 84 ASP A CA 1
ATOM 718 C C . ASP A 1 84 ? -10.062 -13.756 9.919 1.00 74.00 84 ASP A C 1
ATOM 720 O O . ASP A 1 84 ? -10.975 -14.385 10.452 1.00 74.00 84 ASP A O 1
ATOM 724 N N . GLY A 1 85 ? -9.151 -14.358 9.139 1.00 71.75 85 GLY A N 1
ATOM 725 C CA . GLY A 1 85 ? -9.145 -15.786 8.815 1.00 71.75 85 GLY A CA 1
ATOM 726 C C . GLY A 1 85 ? -9.888 -16.192 7.535 1.00 71.75 85 GLY A C 1
ATOM 727 O O . GLY A 1 85 ? -10.021 -17.395 7.307 1.00 71.75 85 GLY A O 1
ATOM 728 N N . HIS A 1 86 ? -10.375 -15.256 6.711 1.00 72.19 86 HIS A N 1
ATOM 729 C CA . HIS A 1 86 ? -11.116 -15.599 5.490 1.00 72.19 86 HIS A CA 1
ATOM 730 C C . HIS A 1 86 ? -10.243 -16.220 4.381 1.00 72.19 86 HIS A C 1
ATOM 732 O O . HIS A 1 86 ? -9.065 -15.901 4.214 1.00 72.19 86 HIS A O 1
ATOM 738 N N . GLU A 1 87 ? -10.847 -17.094 3.569 1.00 67.75 87 GLU A N 1
ATOM 739 C CA . GLU A 1 87 ? -10.225 -17.612 2.347 1.00 67.75 87 GLU A CA 1
ATOM 740 C C . GLU A 1 87 ? -10.236 -16.537 1.246 1.00 67.75 87 GLU A C 1
ATOM 742 O O . GLU A 1 87 ? -11.268 -15.926 0.972 1.00 67.75 87 GLU A O 1
ATOM 747 N N . TYR A 1 88 ? -9.097 -16.311 0.585 1.00 66.50 88 TYR A N 1
ATOM 748 C CA . TYR A 1 88 ? -8.967 -15.347 -0.515 1.00 66.50 88 TYR A CA 1
ATOM 749 C C . TYR A 1 88 ? -8.541 -16.043 -1.803 1.00 66.50 88 TYR A C 1
ATOM 751 O O . TYR A 1 88 ? -7.513 -16.725 -1.839 1.00 66.50 88 TYR A O 1
ATOM 759 N N . ASN A 1 89 ? -9.286 -15.801 -2.886 1.00 70.69 89 ASN A N 1
ATOM 760 C CA . ASN A 1 89 ? -8.901 -16.230 -4.226 1.00 70.69 89 ASN A CA 1
ATOM 761 C C . ASN A 1 89 ? -8.264 -15.067 -5.025 1.00 70.69 89 ASN A C 1
ATOM 763 O O . ASN A 1 89 ? -8.977 -14.188 -5.524 1.00 70.69 89 ASN A O 1
ATOM 767 N N . PRO A 1 90 ? -6.931 -15.063 -5.222 1.00 63.28 90 PRO A N 1
ATOM 768 C CA . PRO A 1 90 ? -6.219 -13.977 -5.898 1.00 63.28 90 PRO A CA 1
ATOM 769 C C . PRO A 1 90 ? -6.528 -13.844 -7.396 1.00 63.28 90 PRO A C 1
ATOM 771 O O . PRO A 1 90 ? -6.176 -12.815 -7.985 1.00 63.28 90 PRO A O 1
ATOM 774 N N . LEU A 1 91 ? -7.115 -14.868 -8.028 1.00 64.31 91 LEU A N 1
ATOM 775 C CA . LEU A 1 91 ? -7.527 -14.843 -9.437 1.00 64.31 91 LEU A CA 1
ATOM 776 C C . LEU A 1 91 ? -8.871 -14.131 -9.615 1.00 64.31 91 LEU A C 1
ATOM 778 O O . LEU A 1 91 ? -8.990 -13.258 -10.478 1.00 64.31 91 LEU A O 1
ATOM 782 N N . ASP A 1 92 ? -9.843 -14.432 -8.754 1.00 63.47 92 ASP A N 1
ATOM 783 C CA . ASP A 1 92 ? -11.166 -13.798 -8.790 1.00 63.47 92 ASP A CA 1
ATOM 784 C C . ASP A 1 92 ? -11.067 -12.306 -8.462 1.00 63.47 92 ASP A C 1
ATOM 786 O O . ASP A 1 92 ? -11.655 -11.473 -9.152 1.00 63.47 92 ASP A O 1
ATOM 790 N N . ALA A 1 93 ? -10.215 -11.940 -7.498 1.00 65.94 93 ALA A N 1
ATOM 791 C CA . ALA A 1 93 ? -9.935 -10.546 -7.157 1.00 65.94 93 ALA A CA 1
ATOM 792 C C . ALA A 1 93 ? -9.334 -9.735 -8.325 1.00 65.94 93 ALA A C 1
ATOM 794 O O . ALA A 1 93 ? -9.521 -8.521 -8.433 1.00 65.94 93 ALA A O 1
ATOM 795 N N . ARG A 1 94 ? -8.623 -10.399 -9.247 1.00 65.81 94 ARG A N 1
ATOM 796 C CA . ARG A 1 94 ? -8.098 -9.788 -10.480 1.00 65.81 94 ARG A CA 1
ATOM 797 C C . ARG A 1 94 ? -9.107 -9.740 -11.623 1.00 65.81 94 ARG A C 1
ATOM 799 O O . ARG A 1 94 ? -8.772 -9.218 -12.683 1.00 65.81 94 ARG A O 1
ATOM 806 N N . GLY A 1 95 ? -10.309 -10.281 -11.442 1.00 65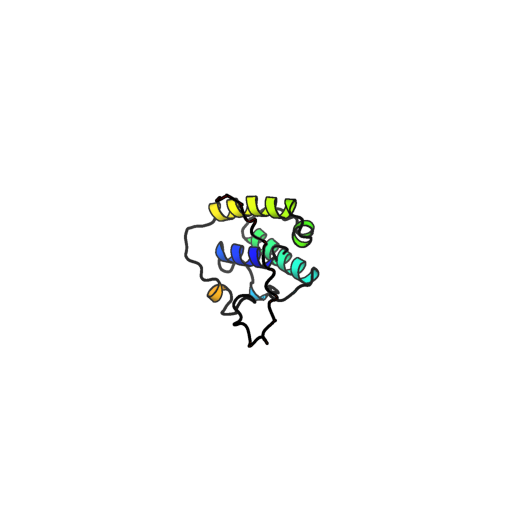.50 95 GLY A N 1
ATOM 807 C CA . GLY A 1 95 ? -11.263 -10.460 -12.532 1.00 65.50 95 GLY A CA 1
ATOM 808 C C . GLY A 1 95 ? -10.767 -11.443 -13.597 1.00 65.50 95 GLY A C 1
ATOM 809 O O . GLY A 1 95 ? -11.099 -11.272 -14.765 1.00 65.50 95 GLY A O 1
ATOM 810 N N . GLY A 1 96 ? -9.946 -12.430 -13.214 1.00 63.81 96 GLY A N 1
ATOM 811 C CA . GLY A 1 96 ? -9.450 -13.476 -14.115 1.00 63.81 96 GLY A CA 1
ATOM 812 C C . GLY A 1 96 ? -8.154 -13.160 -14.874 1.00 63.81 96 GLY A C 1
ATOM 813 O O . GLY A 1 96 ? -7.702 -14.000 -15.646 1.00 63.81 96 GLY A O 1
ATOM 814 N N . GLU A 1 97 ? -7.519 -12.002 -14.662 1.00 58.09 97 GLU A N 1
ATOM 815 C CA . GLU A 1 97 ? -6.206 -11.708 -15.264 1.00 58.09 97 GLU A CA 1
ATOM 816 C C . GLU A 1 97 ? -5.101 -12.576 -14.619 1.00 58.09 97 GLU A C 1
ATOM 818 O O . GLU A 1 97 ? -4.889 -12.488 -13.403 1.00 58.09 97 GLU A O 1
ATOM 823 N N . PRO A 1 98 ? -4.373 -13.416 -15.377 1.00 60.59 98 PRO A N 1
ATOM 824 C CA . PRO A 1 98 ? -3.270 -14.210 -14.838 1.00 60.59 98 PRO A CA 1
ATOM 825 C C . PRO A 1 98 ? -2.070 -13.318 -14.487 1.00 60.59 98 PRO A C 1
ATOM 827 O O . PRO A 1 98 ? -1.790 -12.331 -15.169 1.00 60.59 98 PRO A O 1
ATOM 830 N N . LEU A 1 99 ? -1.334 -13.657 -13.421 1.00 62.75 99 LEU A N 1
ATOM 831 C CA . LEU A 1 99 ? -0.036 -13.020 -13.184 1.00 62.75 99 LEU A CA 1
ATOM 832 C C . LEU A 1 99 ? 0.977 -13.526 -14.223 1.00 62.75 99 LEU A C 1
ATOM 834 O O . LEU A 1 99 ? 0.814 -14.621 -14.757 1.00 62.75 99 LEU A O 1
ATOM 838 N N . PRO A 1 100 ? 2.082 -12.802 -14.461 1.00 59.59 100 PRO A N 1
ATOM 839 C CA . PRO A 1 100 ? 3.132 -13.247 -15.383 1.00 59.59 100 PRO A CA 1
ATOM 840 C C . PRO A 1 100 ? 3.744 -14.607 -15.019 1.00 59.59 100 PRO A 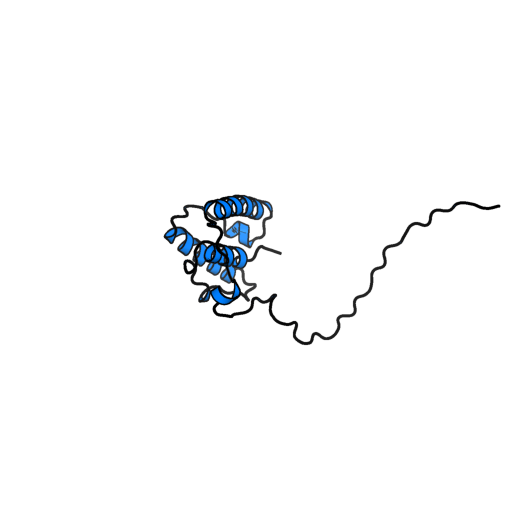C 1
ATOM 842 O O . PRO A 1 100 ? 4.260 -15.296 -15.890 1.00 59.59 100 PRO A O 1
ATOM 845 N N . ALA A 1 101 ? 3.674 -14.998 -13.742 1.00 58.75 101 ALA A N 1
ATOM 846 C CA . ALA A 1 101 ? 4.099 -16.310 -13.256 1.00 58.75 101 ALA A CA 1
ATOM 847 C C . ALA A 1 101 ? 3.083 -17.436 -13.541 1.00 58.75 101 ALA A C 1
ATOM 849 O O . ALA A 1 101 ? 3.473 -18.598 -13.570 1.00 58.75 101 ALA A O 1
ATOM 850 N N . ASP A 1 102 ? 1.812 -17.089 -13.766 1.00 53.78 102 ASP A N 1
ATOM 851 C CA . ASP A 1 102 ? 0.715 -18.022 -14.061 1.00 53.78 102 ASP A CA 1
ATOM 852 C C . ASP A 1 102 ? 0.496 -18.193 -15.574 1.00 53.78 102 ASP A C 1
ATOM 854 O O . ASP A 1 102 ? -0.317 -19.016 -16.000 1.00 53.78 102 ASP A O 1
ATOM 858 N N . ALA A 1 103 ? 1.196 -17.414 -16.410 1.00 51.16 103 ALA A N 1
ATOM 859 C CA . ALA A 1 103 ? 1.178 -17.627 -17.847 1.00 51.16 103 ALA A CA 1
ATOM 860 C C . ALA A 1 103 ? 1.762 -19.023 -18.130 1.00 51.16 103 ALA A C 1
ATOM 862 O O . ALA A 1 103 ? 2.891 -19.296 -17.707 1.00 51.16 103 ALA A O 1
ATOM 863 N N . PRO A 1 104 ? 1.044 -19.916 -18.843 1.00 45.66 104 PRO A N 1
ATOM 864 C CA . PRO A 1 104 ? 1.650 -21.156 -19.291 1.00 45.66 104 PRO A CA 1
ATOM 865 C C . PRO A 1 104 ? 2.883 -20.758 -20.089 1.00 45.66 104 PRO A C 1
ATOM 867 O O . PRO A 1 104 ? 2.795 -19.893 -20.964 1.00 45.66 104 PRO A O 1
ATOM 870 N N . ALA A 1 105 ? 4.034 -21.338 -19.745 1.00 49.88 105 ALA A N 1
ATOM 871 C CA . ALA A 1 105 ? 5.242 -21.185 -20.531 1.00 49.88 105 ALA A CA 1
ATOM 872 C C . ALA A 1 105 ? 4.870 -21.505 -21.984 1.00 49.88 105 ALA A C 1
ATOM 874 O O . ALA A 1 105 ? 4.669 -22.665 -22.345 1.00 49.88 105 ALA A O 1
ATOM 875 N N . GLY A 1 106 ? 4.705 -20.465 -22.809 1.00 49.31 106 GLY A N 1
ATOM 876 C CA . GLY A 1 106 ? 4.583 -20.631 -24.249 1.00 49.31 106 GLY A CA 1
ATOM 877 C C . GLY A 1 106 ? 5.779 -21.460 -24.719 1.00 49.31 106 GLY A C 1
ATOM 878 O O . GLY A 1 106 ? 6.813 -21.431 -24.048 1.00 49.31 106 GLY A O 1
ATOM 879 N N . PRO A 1 107 ? 5.663 -22.226 -25.815 1.00 45.50 107 PRO A N 1
ATOM 880 C CA . PRO A 1 107 ? 6.633 -23.253 -26.177 1.00 45.50 107 PRO A CA 1
ATOM 881 C C . PRO A 1 107 ? 8.020 -22.628 -26.376 1.00 45.50 107 PRO A C 1
ATOM 883 O O . PRO A 1 107 ? 8.359 -22.101 -27.436 1.00 45.50 107 PRO A O 1
ATOM 886 N N . GLY A 1 108 ? 8.810 -22.644 -25.305 1.00 44.03 108 GLY A N 1
ATOM 887 C CA . GLY A 1 108 ? 10.157 -22.120 -25.253 1.00 44.03 108 GLY A CA 1
ATOM 888 C C . GLY A 1 108 ? 11.077 -23.135 -25.900 1.00 44.03 108 GLY A C 1
ATOM 889 O O . GLY A 1 108 ? 11.152 -24.284 -25.468 1.00 44.03 108 GLY A O 1
ATOM 890 N N . LYS A 1 109 ? 11.774 -22.706 -26.952 1.00 45.53 109 LYS A N 1
ATOM 891 C CA . LYS A 1 109 ? 12.898 -23.443 -27.539 1.00 45.53 109 LYS A CA 1
ATOM 892 C C . LYS A 1 109 ? 13.853 -23.880 -26.412 1.00 45.53 109 LYS A C 1
ATOM 894 O O . LYS A 1 109 ? 14.113 -23.071 -25.519 1.00 45.53 109 LYS A O 1
ATOM 899 N N . PRO A 1 110 ? 14.374 -25.120 -26.426 1.00 39.56 110 PRO A N 1
ATOM 900 C CA . PRO A 1 110 ? 15.134 -25.643 -25.301 1.00 39.56 110 PRO A CA 1
ATOM 901 C C . PRO A 1 110 ? 16.440 -24.859 -25.151 1.00 39.56 110 PRO A C 1
ATOM 903 O O . PRO A 1 110 ? 17.262 -24.818 -26.066 1.00 39.56 110 PRO A O 1
ATOM 906 N N . ALA A 1 111 ? 16.622 -24.226 -23.993 1.00 42.88 111 ALA A N 1
ATOM 907 C CA . ALA A 1 111 ? 17.902 -23.673 -23.585 1.00 42.88 111 ALA A CA 1
ATOM 908 C C . ALA A 1 111 ? 18.779 -24.820 -23.066 1.00 42.88 111 ALA A C 1
ATOM 910 O O . ALA A 1 111 ? 18.441 -25.491 -22.090 1.00 42.88 111 ALA A O 1
ATOM 911 N N . THR A 1 112 ? 19.895 -25.063 -23.746 1.00 40.75 112 THR A N 1
ATOM 912 C CA . THR A 1 112 ? 20.908 -26.056 -23.384 1.00 40.75 112 THR A CA 1
ATOM 913 C C . THR A 1 112 ? 21.475 -25.750 -21.996 1.00 40.75 112 THR A C 1
ATOM 915 O O . THR A 1 112 ? 22.237 -24.801 -21.820 1.00 40.75 112 THR A O 1
ATOM 918 N N . ALA A 1 113 ? 21.108 -26.551 -20.996 1.00 41.72 113 ALA A N 1
ATOM 919 C CA . ALA A 1 113 ? 21.686 -26.476 -19.661 1.00 41.72 113 ALA A CA 1
ATOM 920 C C . ALA A 1 113 ? 23.035 -27.212 -19.640 1.00 41.72 113 ALA A C 1
ATOM 922 O O . ALA A 1 113 ? 23.088 -28.439 -19.545 1.00 41.72 113 ALA A O 1
ATOM 923 N N . THR A 1 114 ? 24.141 -26.469 -19.716 1.00 43.28 114 THR A N 1
ATOM 924 C CA . THR A 1 114 ? 25.471 -27.005 -19.396 1.00 43.28 114 THR A CA 1
ATOM 925 C C . THR A 1 114 ? 25.512 -27.339 -17.907 1.00 43.28 114 THR A C 1
ATOM 927 O O . THR A 1 114 ? 25.565 -26.459 -17.049 1.00 43.28 114 THR A O 1
ATOM 930 N N . ARG A 1 115 ? 25.457 -28.637 -17.600 1.00 45.00 115 ARG A N 1
ATOM 931 C CA . ARG A 1 115 ? 25.578 -29.199 -16.253 1.00 45.00 115 ARG A CA 1
ATOM 932 C C . ARG A 1 115 ? 26.978 -28.920 -15.698 1.00 45.00 115 ARG A C 1
ATOM 934 O O . ARG A 1 115 ? 27.920 -29.643 -16.000 1.00 45.00 115 ARG A O 1
ATOM 941 N N . MET A 1 116 ? 27.113 -27.887 -14.867 1.00 41.09 116 MET A N 1
ATOM 942 C CA . MET A 1 116 ? 28.294 -27.703 -14.019 1.00 41.09 116 MET A CA 1
ATOM 943 C C . MET A 1 116 ? 28.317 -28.812 -12.961 1.00 41.09 116 MET A C 1
ATOM 945 O O . MET A 1 116 ? 27.431 -28.906 -12.113 1.00 41.09 116 MET A O 1
ATOM 949 N N . GLN A 1 117 ? 29.303 -29.700 -13.058 1.00 41.72 117 GLN A N 1
ATOM 950 C CA . GLN A 1 117 ? 29.469 -30.850 -12.175 1.00 41.72 117 GLN A CA 1
ATOM 951 C C . GLN A 1 117 ? 30.380 -30.468 -11.001 1.00 41.72 117 GLN A C 1
ATOM 953 O O . GLN A 1 117 ? 31.498 -30.002 -11.202 1.00 41.72 117 GLN A O 1
ATOM 958 N N . MET A 1 118 ? 29.887 -30.644 -9.773 1.00 35.56 118 MET A N 1
ATOM 959 C CA . MET A 1 118 ? 30.669 -30.466 -8.543 1.00 35.56 118 MET A CA 1
ATOM 960 C C . MET A 1 118 ? 31.680 -31.616 -8.388 1.00 35.56 118 MET A C 1
ATOM 962 O O . MET A 1 118 ? 31.287 -32.772 -8.562 1.00 35.56 118 MET A O 1
ATOM 966 N N . PRO A 1 119 ? 32.951 -31.351 -8.037 1.00 47.53 119 PRO A N 1
ATOM 967 C CA . PRO A 1 119 ? 33.933 -32.405 -7.811 1.00 47.53 119 PRO A CA 1
ATOM 968 C C . PRO A 1 119 ? 33.795 -32.993 -6.397 1.00 47.53 119 PRO A C 1
ATOM 970 O O . PRO A 1 119 ? 33.921 -32.289 -5.395 1.00 47.53 119 PRO A O 1
ATOM 973 N N . THR A 1 120 ? 33.565 -34.302 -6.303 1.00 42.38 120 THR A N 1
ATOM 974 C CA . THR A 1 120 ? 33.619 -35.069 -5.046 1.00 42.38 120 THR A CA 1
ATOM 975 C C . THR A 1 120 ? 35.055 -35.499 -4.733 1.00 42.38 120 THR A C 1
ATOM 977 O O . THR A 1 120 ? 35.708 -36.138 -5.556 1.00 42.38 120 THR A O 1
ATOM 980 N N . ARG A 1 121 ? 35.541 -35.165 -3.526 1.00 42.12 121 ARG A N 1
ATOM 981 C CA . ARG A 1 121 ? 36.835 -35.610 -2.968 1.00 42.12 121 ARG A CA 1
ATOM 982 C C . ARG A 1 121 ? 36.823 -37.126 -2.735 1.00 42.12 121 ARG A C 1
ATOM 984 O O . ARG A 1 121 ? 35.958 -37.629 -2.025 1.00 42.12 121 ARG A O 1
ATOM 991 N N . THR A 1 122 ? 37.807 -37.832 -3.282 1.00 43.19 122 THR A N 1
ATOM 992 C CA . THR A 1 122 ? 38.074 -39.257 -3.031 1.00 43.19 122 THR A CA 1
ATOM 993 C C . THR A 1 122 ? 38.970 -39.436 -1.806 1.00 43.19 122 THR A C 1
ATOM 995 O O . THR A 1 122 ? 40.072 -38.891 -1.765 1.00 43.19 122 THR A O 1
ATOM 998 N N . ASN A 1 123 ? 38.505 -40.212 -0.823 1.00 37.81 123 ASN A N 1
ATOM 999 C CA . ASN A 1 123 ? 39.294 -40.666 0.324 1.00 37.81 123 ASN A CA 1
ATOM 1000 C C . ASN A 1 123 ? 40.007 -41.979 -0.041 1.00 37.81 123 ASN A C 1
ATOM 1002 O O . ASN A 1 123 ? 39.364 -42.918 -0.508 1.00 37.81 123 ASN A O 1
ATOM 1006 N N . SER A 1 124 ? 41.320 -42.041 0.170 1.00 45.28 124 SER A N 1
ATOM 1007 C CA . SER A 1 124 ? 42.168 -43.202 -0.114 1.00 45.28 124 SER A CA 1
ATOM 1008 C C . SER A 1 124 ? 42.511 -43.975 1.164 1.00 45.28 124 SER A C 1
ATOM 1010 O O . SER A 1 124 ? 43.276 -43.492 1.994 1.00 45.28 124 SER A O 1
ATOM 1012 N N . THR A 1 125 ? 41.996 -45.197 1.274 1.00 39.97 125 THR A N 1
ATOM 1013 C CA . THR A 1 125 ? 42.475 -46.295 2.140 1.00 39.97 125 THR A CA 1
ATOM 1014 C C . THR A 1 125 ? 42.308 -47.559 1.292 1.00 39.97 125 THR A C 1
ATOM 1016 O O . THR A 1 125 ? 41.201 -47.810 0.831 1.00 39.97 125 THR A O 1
ATOM 1019 N N . GLY A 1 126 ? 43.313 -48.338 0.903 1.00 39.75 126 GLY A N 1
ATOM 1020 C CA . GLY A 1 126 ? 44.492 -48.791 1.631 1.00 39.75 126 GLY A CA 1
ATOM 1021 C C . GLY A 1 126 ? 44.390 -50.318 1.723 1.00 39.75 126 GLY A C 1
ATOM 1022 O O . GLY A 1 126 ? 43.778 -50.808 2.661 1.00 39.75 126 GLY A O 1
ATOM 1023 N N . VAL A 1 127 ? 44.924 -51.046 0.732 1.00 36.34 127 VAL A N 1
ATOM 1024 C CA . VAL A 1 127 ? 45.180 -52.500 0.789 1.00 36.34 127 VAL A CA 1
ATOM 1025 C C . VAL A 1 127 ? 46.428 -52.799 -0.040 1.00 36.34 127 VAL A C 1
ATOM 1027 O O . VAL A 1 127 ? 46.366 -52.806 -1.268 1.00 36.34 127 VAL A O 1
ATOM 1030 N N . THR A 1 128 ? 47.560 -53.027 0.618 1.00 41.31 128 THR A N 1
ATOM 1031 C CA . THR A 1 128 ? 48.321 -54.289 0.539 1.00 41.31 128 THR A CA 1
ATOM 1032 C C . THR A 1 128 ? 49.325 -54.345 1.679 1.00 41.31 128 THR A C 1
ATOM 1034 O O . THR A 1 128 ? 49.881 -53.277 2.019 1.00 41.31 128 THR A O 1
#

Foldseek 3Di:
DQPQLVVVLLLVCVLPPPLAPLVQQDQPDPDLVSSVVSVVRSVVSCVVVVNPDDQPSVCSSVRDPVSVVVVVVVVVVVSVVRDPPDDDDSCVSNVNDDHPVRPPPDPDDDDDDPDDDDDDDDDDDDDD

InterPro domains:
  IPR027328 Microtubule-associated protein RP/EB [PTHR10623] (8-118)
  IPR036872 CH domain superfamily [G3DSA:1.10.418.10] (2-97)
  IPR036872 CH domain superfamily [SSF47576] (7-94)

Radius of gyration: 21.65 Å; chains: 1; bounding box: 60×61×41 Å

Organism: Cylicostephanus goldi (NCBI:txid71465)

Sequence (128 aa):
MTPSAFFYEKFTDFLFPGSIPLRKVKWNSNLELDWLGNWKIVQTSWKTLGVEKIVPVDRLIKGKFQDNFEFLQWFKKFFDANYDGHEYNPLDARGGEPLPADAPAGPGKPATATRMQMPTRTNSTGVT

pLDDT: mean 70.06, std 16.4, range [35.56, 88.69]